Protein AF-A0A920PI19-F1 (afdb_monomer)

Solvent-accessible surface area (backbone atoms only — not comparable to full-atom values): 4458 Å² total; per-residue (Å²): 132,84,82,70,36,76,61,36,77,48,76,45,64,63,67,76,76,50,72,66,59,55,52,51,53,57,56,47,48,73,52,17,81,35,67,46,74,47,70,55,52,62,68,58,34,31,74,75,66,74,56,55,83,77,74,78,81,85,76,76,76,67,77,74,79,80,87,132

Sequence (68 aa):
MMEKKDSVVVSGGFDPIHIGHLRMIQEASKLAENLIVIVNSDNFLLEKKGVSLLCQSRKGLKFLKGVF

pLDDT: mean 74.83, std 18.32, range [37.12, 94.06]

Foldseek 3Di:
DDDQAAEFEEEDQCAPPDPVVVVVQVVRVVRHVYYHYHHDDQVVCCVVPVDGNPPDDDDPPPGCPDDD

Secondary structure (DSSP, 8-state):
-PPPEEEEEEEE---S--HHHHHHHHHHTTSEEEEEEEEPPHHHHHHHHS--SS-SS--------S--

Nearest PDB structures (foldseek):
  1n1d-assembly1_A  TM=8.650E-01  e=1.364E-02  Bacillus subtilis
  2b7l-assembly2_D  TM=8.718E-01  e=4.931E-02  Staphylococcus aureus
  3hgu-assembly1_B  TM=4.932E-01  e=6.007E+00  Pantoea agglomerans
  2heu-assembly3_C  TM=4.506E-01  e=7.873E+00  Streptococcus pneumoniae

Structure (mmCIF, N/CA/C/O backbone):
data_AF-A0A920PI19-F1
#
_entry.id   AF-A0A920PI19-F1
#
loop_
_atom_site.group_PDB
_atom_site.id
_atom_site.type_symbol
_atom_site.label_atom_id
_atom_site.label_alt_id
_atom_site.label_comp_id
_atom_site.label_asym_id
_atom_site.label_entity_id
_atom_site.label_seq_id
_atom_site.pdbx_PDB_ins_code
_atom_site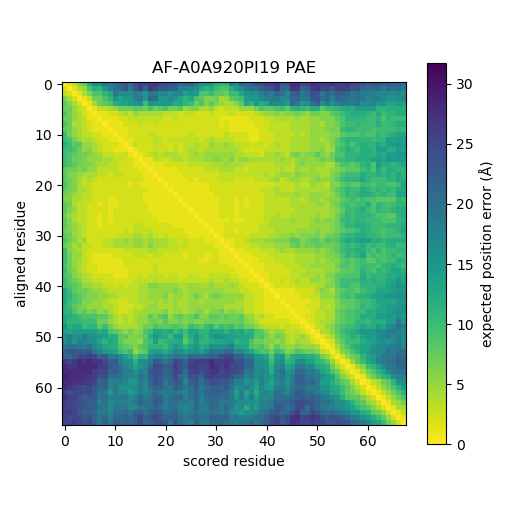.Cartn_x
_atom_site.Cartn_y
_atom_site.Cartn_z
_atom_site.occupancy
_atom_site.B_iso_or_equiv
_atom_site.auth_seq_id
_atom_site.auth_comp_id
_atom_site.auth_asym_id
_atom_site.auth_atom_id
_atom_site.pdbx_PDB_model_num
ATOM 1 N N . MET A 1 1 ? -15.212 -9.633 19.124 1.00 54.09 1 MET A N 1
ATOM 2 C CA . MET A 1 1 ? -14.862 -8.450 18.306 1.00 54.09 1 MET A CA 1
ATOM 3 C C . MET A 1 1 ? -13.368 -8.527 18.043 1.00 54.09 1 MET A C 1
ATOM 5 O O . MET A 1 1 ? -12.653 -8.866 18.975 1.00 54.09 1 MET A O 1
ATOM 9 N N . MET A 1 2 ? -12.914 -8.353 16.800 1.00 59.12 2 MET A N 1
ATOM 10 C CA . MET A 1 2 ? -11.485 -8.458 16.478 1.00 59.12 2 MET A CA 1
ATOM 11 C C . MET A 1 2 ? -10.773 -7.195 16.962 1.00 59.12 2 MET A C 1
ATOM 13 O O . MET A 1 2 ? -11.254 -6.091 16.710 1.00 59.12 2 MET A O 1
ATOM 17 N N . GLU A 1 3 ? -9.679 -7.362 17.696 1.00 69.50 3 GLU A N 1
ATOM 18 C CA . GLU A 1 3 ? -8.874 -6.254 18.207 1.00 69.50 3 GLU A CA 1
ATOM 19 C C . GLU A 1 3 ? -8.287 -5.477 17.018 1.00 69.50 3 GLU A C 1
ATOM 21 O O . GLU A 1 3 ? -7.626 -6.057 16.149 1.00 69.50 3 GLU A O 1
ATOM 26 N N . LYS A 1 4 ? -8.597 -4.179 16.921 1.00 64.56 4 LYS A N 1
ATOM 27 C CA . LYS A 1 4 ? -8.038 -3.313 15.876 1.00 64.56 4 LYS A CA 1
ATOM 28 C C . LYS A 1 4 ? -6.551 -3.137 16.164 1.00 64.56 4 LYS A C 1
ATOM 30 O O . LYS A 1 4 ? -6.195 -2.686 17.245 1.00 64.56 4 LYS A O 1
ATOM 35 N N . LYS A 1 5 ? -5.691 -3.485 15.205 1.00 76.31 5 LYS A N 1
ATOM 36 C CA . LYS A 1 5 ? -4.246 -3.251 15.334 1.00 76.31 5 LYS A CA 1
ATOM 37 C C . LYS A 1 5 ? -3.936 -1.760 15.182 1.00 76.31 5 LYS A C 1
ATOM 39 O O . LYS A 1 5 ? -4.639 -1.056 14.457 1.00 76.31 5 LYS A O 1
ATOM 44 N N . ASP A 1 6 ? -2.843 -1.297 15.783 1.00 84.50 6 ASP A N 1
ATOM 45 C CA . ASP A 1 6 ? -2.419 0.107 15.673 1.00 84.50 6 ASP A CA 1
ATOM 46 C C . ASP A 1 6 ? -2.123 0.507 14.224 1.00 84.50 6 ASP A C 1
ATOM 48 O O . ASP A 1 6 ? -2.407 1.624 13.791 1.00 84.50 6 ASP A O 1
ATOM 52 N N . SER A 1 7 ? -1.527 -0.399 13.447 1.00 87.69 7 SER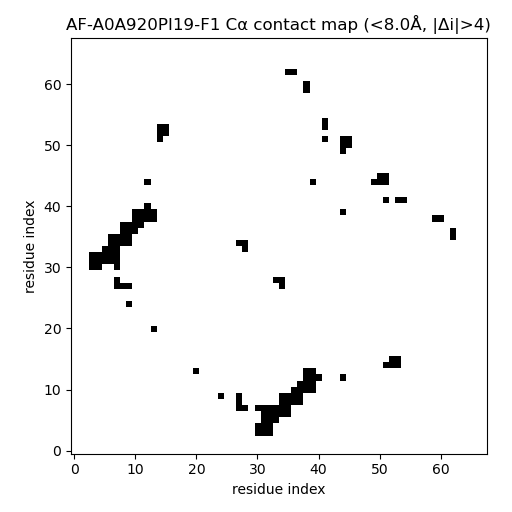 A N 1
ATOM 53 C CA . SER A 1 7 ? -1.153 -0.152 12.056 1.00 87.69 7 SER A CA 1
ATOM 54 C C . SER A 1 7 ? -1.243 -1.413 11.202 1.00 87.69 7 SER A C 1
ATOM 56 O O . SER A 1 7 ? -0.944 -2.519 11.652 1.00 87.69 7 SER A O 1
ATOM 58 N N . VAL A 1 8 ? -1.603 -1.230 9.935 1.00 91.81 8 VAL A N 1
ATOM 59 C CA . VAL A 1 8 ? -1.504 -2.224 8.869 1.00 91.81 8 VAL A CA 1
ATOM 60 C C . VAL A 1 8 ? -0.558 -1.695 7.799 1.00 91.81 8 VAL A C 1
ATOM 62 O O . VAL A 1 8 ? -0.575 -0.510 7.458 1.00 91.81 8 VAL A O 1
ATOM 65 N N . VAL A 1 9 ? 0.279 -2.580 7.269 1.00 91.50 9 VAL A N 1
ATOM 66 C CA . VAL A 1 9 ? 1.251 -2.240 6.232 1.00 91.50 9 VAL A CA 1
ATOM 67 C C . VAL A 1 9 ? 0.982 -3.101 5.011 1.00 91.50 9 VAL 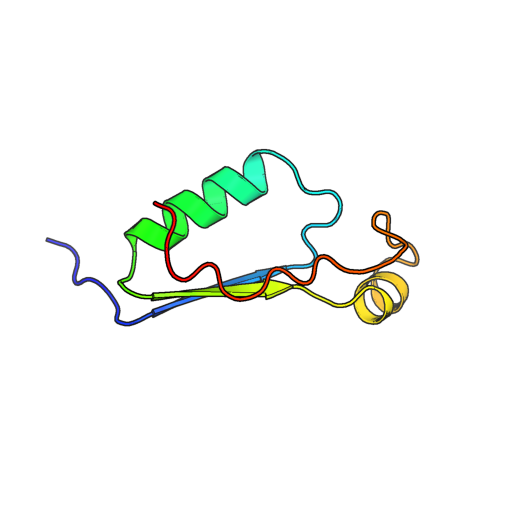A C 1
ATOM 69 O O . VAL A 1 9 ? 0.825 -4.315 5.123 1.00 91.50 9 VAL A O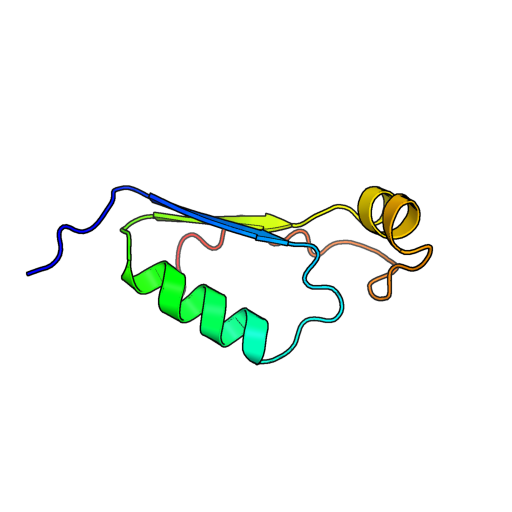 1
ATOM 72 N N . VAL A 1 10 ? 0.954 -2.470 3.843 1.00 91.19 10 VAL A N 1
ATOM 73 C CA . VAL A 1 10 ? 0.843 -3.142 2.547 1.00 91.19 10 VAL A CA 1
ATOM 74 C C . VAL A 1 10 ? 1.971 -2.644 1.659 1.00 91.19 10 VAL A C 1
ATOM 76 O O . VAL A 1 10 ? 2.230 -1.443 1.605 1.00 91.19 10 VAL A O 1
ATOM 79 N N . SER A 1 11 ? 2.658 -3.548 0.967 1.00 90.38 11 SER A N 1
ATOM 80 C CA . SER A 1 11 ? 3.772 -3.201 0.084 1.00 90.38 11 SER A CA 1
ATOM 81 C C . SER A 1 11 ? 3.596 -3.804 -1.306 1.00 90.38 11 SER A C 1
ATOM 83 O O . SER A 1 11 ? 3.034 -4.889 -1.457 1.00 90.38 11 SER A O 1
ATOM 85 N N . GLY A 1 12 ? 4.059 -3.096 -2.336 1.00 87.69 12 GLY A N 1
ATOM 86 C CA . GLY A 1 12 ? 4.015 -3.600 -3.703 1.00 87.69 12 GLY A CA 1
ATOM 87 C C . GLY A 1 12 ? 4.448 -2.591 -4.761 1.00 87.69 12 GLY A C 1
ATOM 88 O O . GLY A 1 12 ? 4.552 -1.393 -4.518 1.00 87.69 12 GLY A O 1
ATOM 89 N N . GLY A 1 13 ? 4.682 -3.089 -5.977 1.00 83.94 13 GLY A N 1
ATOM 90 C CA . GLY A 1 13 ? 4.955 -2.235 -7.137 1.00 83.94 13 GLY A CA 1
ATOM 91 C C . GLY A 1 13 ? 3.719 -1.521 -7.669 1.00 83.94 13 GLY A C 1
ATOM 92 O O . GLY A 1 13 ? 3.841 -0.450 -8.241 1.00 83.94 13 GLY A O 1
ATOM 93 N N . PHE A 1 14 ? 2.539 -2.125 -7.480 1.00 85.38 14 PHE A N 1
ATOM 94 C CA . PHE A 1 14 ? 1.245 -1.617 -7.945 1.00 85.38 14 PHE A CA 1
ATOM 95 C C . PHE A 1 14 ? 1.241 -1.146 -9.409 1.00 85.38 14 PHE A C 1
ATOM 97 O O . PHE A 1 14 ? 0.467 -0.269 -9.759 1.00 85.38 14 PHE A O 1
ATOM 104 N N . ASP A 1 15 ? 2.076 -1.737 -10.265 1.00 79.56 15 ASP A N 1
ATOM 105 C CA . ASP A 1 15 ? 2.290 -1.296 -11.643 1.00 79.56 15 ASP A CA 1
ATOM 106 C C . ASP A 1 15 ? 1.956 -2.436 -12.633 1.00 79.56 15 ASP A C 1
ATOM 108 O O . ASP A 1 15 ? 2.686 -3.440 -12.652 1.00 79.56 15 ASP A O 1
ATOM 112 N N . PRO A 1 16 ? 0.840 -2.350 -13.393 1.00 83.19 16 PRO A N 1
ATOM 113 C CA . PR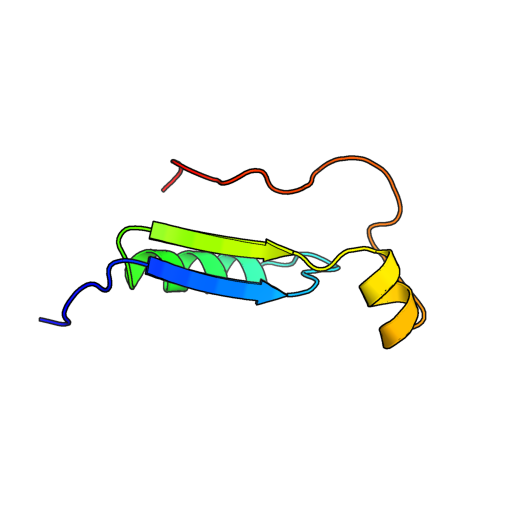O A 1 16 ? -0.127 -1.247 -13.417 1.00 83.19 16 PRO A CA 1
ATOM 114 C C . PRO A 1 16 ? -1.116 -1.306 -12.237 1.00 83.19 16 PRO A C 1
ATOM 116 O O . PRO A 1 16 ? -1.459 -2.382 -11.732 1.00 83.19 16 PRO A O 1
ATOM 119 N N . ILE A 1 17 ? -1.635 -0.150 -11.809 1.00 83.06 17 ILE A N 1
ATOM 120 C CA . ILE A 1 17 ? -2.694 -0.102 -10.789 1.00 83.06 17 ILE A CA 1
ATOM 121 C C . ILE A 1 17 ? -3.998 -0.610 -11.412 1.00 83.06 17 ILE A C 1
ATOM 123 O O . ILE A 1 17 ? -4.421 -0.127 -12.459 1.00 83.06 17 ILE A O 1
ATOM 127 N N . HIS A 1 18 ? -4.682 -1.537 -10.739 1.00 85.88 18 HIS A N 1
ATOM 128 C CA . HIS A 1 18 ? -6.020 -1.989 -11.123 1.00 85.88 18 HIS A CA 1
ATOM 129 C C . HIS A 1 18 ? -6.936 -2.133 -9.899 1.00 85.88 18 HIS A C 1
ATOM 131 O O . HIS A 1 18 ? -6.499 -2.031 -8.749 1.00 85.88 18 HIS A O 1
ATOM 137 N N . ILE A 1 19 ? -8.223 -2.408 -10.141 1.00 89.12 19 ILE A N 1
ATOM 138 C CA . ILE A 1 19 ? -9.269 -2.482 -9.105 1.00 89.12 19 ILE A CA 1
ATOM 139 C C . ILE A 1 19 ? -8.954 -3.469 -7.969 1.00 89.12 19 ILE A C 1
ATOM 141 O O . ILE A 1 19 ? -9.398 -3.278 -6.840 1.00 89.12 19 ILE A O 1
ATOM 145 N N . GLY A 1 20 ? -8.160 -4.506 -8.242 1.00 91.19 20 GLY A N 1
ATOM 146 C CA . GLY A 1 20 ? -7.751 -5.488 -7.238 1.00 91.19 20 GLY A CA 1
ATOM 147 C C . GLY A 1 20 ? -6.873 -4.868 -6.153 1.00 91.19 20 GLY A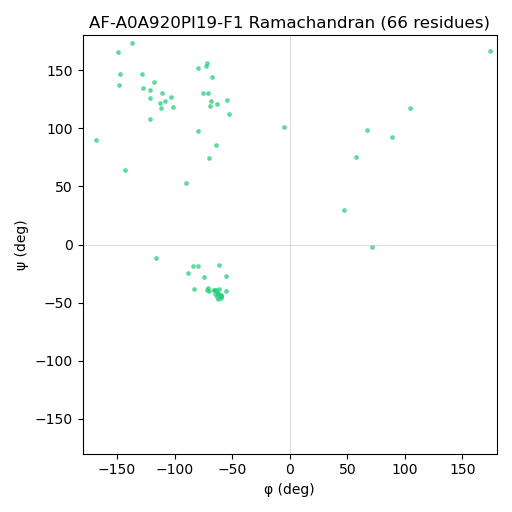 C 1
ATOM 148 O O . GLY A 1 20 ? -7.123 -5.096 -4.974 1.00 91.19 20 GLY A O 1
ATOM 149 N N . HIS A 1 21 ? -5.917 -4.012 -6.534 1.00 90.56 21 HIS A N 1
ATOM 150 C CA . HIS A 1 21 ? -5.086 -3.281 -5.575 1.00 90.56 21 HIS A CA 1
ATOM 151 C C . HIS A 1 21 ? -5.931 -2.349 -4.702 1.00 90.56 21 HIS A C 1
ATOM 153 O O . HIS A 1 21 ? -5.745 -2.314 -3.491 1.00 90.56 21 HIS A O 1
ATOM 159 N N . LEU A 1 22 ? -6.901 -1.645 -5.297 1.00 88.12 22 LEU A N 1
ATOM 160 C CA . LEU A 1 22 ? -7.796 -0.752 -4.554 1.00 88.12 22 LEU A CA 1
ATOM 161 C C . LEU A 1 22 ? -8.630 -1.518 -3.525 1.00 88.12 22 LEU A C 1
ATOM 163 O O . LEU A 1 22 ? -8.665 -1.124 -2.364 1.00 88.12 22 LEU A O 1
ATOM 167 N N . ARG A 1 23 ? -9.236 -2.644 -3.926 1.00 94.06 23 ARG A N 1
ATOM 168 C CA . ARG A 1 23 ? -9.999 -3.508 -3.011 1.00 94.06 23 ARG A CA 1
ATOM 169 C C . ARG A 1 23 ? -9.121 -4.033 -1.880 1.00 94.06 23 ARG A C 1
ATOM 171 O O . ARG A 1 23 ? -9.518 -3.970 -0.728 1.00 94.06 23 ARG A O 1
ATOM 178 N N . MET A 1 24 ? -7.910 -4.492 -2.192 1.00 93.12 24 MET A N 1
ATOM 179 C CA . MET A 1 24 ? -6.963 -4.961 -1.180 1.00 93.12 24 MET A CA 1
ATOM 180 C C . MET A 1 24 ? -6.618 -3.860 -0.168 1.00 93.12 24 MET A C 1
ATOM 182 O O . MET A 1 24 ? -6.640 -4.107 1.033 1.00 93.12 24 MET A O 1
ATOM 186 N N . ILE A 1 25 ? -6.322 -2.647 -0.638 1.00 91.25 25 ILE A N 1
ATOM 187 C CA . ILE A 1 25 ? -5.981 -1.508 0.224 1.00 91.25 25 ILE A CA 1
ATOM 188 C C . ILE A 1 25 ? -7.187 -1.090 1.084 1.00 91.25 25 ILE A C 1
ATOM 190 O O . ILE A 1 25 ? -7.016 -0.805 2.267 1.00 91.25 25 ILE A O 1
ATOM 194 N N . GLN A 1 26 ? -8.400 -1.111 0.522 1.00 91.44 26 GLN A N 1
ATOM 195 C CA . GLN A 1 26 ? -9.647 -0.834 1.247 1.00 91.44 26 GLN A CA 1
ATOM 196 C C . GLN A 1 26 ? -9.968 -1.884 2.314 1.00 91.44 26 GLN A C 1
ATOM 198 O O . GLN A 1 26 ? -10.446 -1.544 3.392 1.00 91.44 26 GLN A O 1
ATOM 203 N N . GLU A 1 27 ? -9.722 -3.165 2.042 1.00 93.06 27 GLU A N 1
ATOM 204 C CA . GLU A 1 27 ? -9.887 -4.197 3.065 1.00 93.06 27 GLU A CA 1
ATOM 205 C C . GLU A 1 27 ? -8.797 -4.089 4.136 1.00 93.06 27 GLU A C 1
ATOM 207 O O . GLU A 1 27 ? -9.093 -4.224 5.321 1.00 93.06 27 GLU A O 1
ATOM 212 N N . ALA A 1 28 ? -7.559 -3.755 3.753 1.00 90.75 28 ALA A N 1
ATOM 213 C CA . ALA A 1 28 ? -6.479 -3.520 4.704 1.00 90.75 28 ALA A CA 1
ATOM 214 C C . ALA A 1 28 ? -6.812 -2.367 5.664 1.00 90.75 28 ALA A C 1
ATOM 216 O O . ALA A 1 28 ? -6.656 -2.534 6.871 1.00 90.75 28 ALA A O 1
ATOM 217 N N . SER A 1 29 ? -7.347 -1.241 5.173 1.00 88.75 29 SER A N 1
ATOM 218 C CA . SER A 1 29 ? -7.685 -0.082 6.017 1.00 88.75 29 SER A CA 1
ATOM 219 C C . SER A 1 29 ? -8.743 -0.372 7.088 1.00 88.75 29 SER A C 1
ATOM 221 O O . SER A 1 29 ? -8.861 0.383 8.046 1.00 88.75 29 SER A O 1
ATOM 223 N N . LYS A 1 30 ? -9.510 -1.462 6.967 1.00 91.19 30 LYS A N 1
ATOM 224 C CA . LYS A 1 30 ? -10.486 -1.881 7.987 1.00 91.19 30 LYS A CA 1
ATOM 225 C C . LYS A 1 30 ? -9.839 -2.615 9.167 1.00 91.19 30 LYS A C 1
ATOM 227 O O . LYS A 1 30 ? -10.461 -2.725 10.223 1.00 91.19 30 LYS A O 1
ATOM 232 N N . LEU A 1 31 ? -8.614 -3.121 9.000 1.00 89.38 31 LEU A N 1
ATOM 233 C CA . LEU A 1 31 ? -7.923 -3.969 9.980 1.00 89.38 31 LEU A CA 1
ATOM 234 C C . LEU A 1 31 ? -7.193 -3.178 11.075 1.00 89.38 31 LEU A C 1
ATOM 236 O O . LEU A 1 31 ? -6.854 -3.748 12.114 1.00 89.38 31 LEU A O 1
ATOM 240 N N . ALA A 1 32 ? -6.931 -1.891 10.844 1.00 88.50 32 ALA A N 1
ATOM 241 C CA . ALA A 1 32 ? -6.141 -1.055 11.738 1.00 88.50 32 ALA A CA 1
ATOM 242 C C . ALA A 1 32 ? -6.586 0.410 11.708 1.00 88.50 32 ALA A C 1
ATOM 244 O O . ALA A 1 32 ? -7.321 0.827 10.817 1.00 88.50 32 ALA A O 1
ATOM 245 N N . GLU A 1 33 ? -6.134 1.194 12.684 1.00 87.06 33 GLU A N 1
ATOM 246 C CA . GLU A 1 33 ? -6.337 2.648 12.687 1.00 87.06 33 GLU A CA 1
ATOM 247 C C . GLU A 1 33 ? -5.465 3.350 11.639 1.00 87.06 33 GLU A C 1
ATOM 249 O O . GLU A 1 33 ? -5.920 4.263 10.952 1.00 87.06 33 GLU A O 1
ATOM 254 N N . ASN A 1 34 ? -4.223 2.889 11.471 1.00 86.50 34 ASN A N 1
ATOM 255 C CA . ASN A 1 34 ? -3.282 3.463 10.518 1.00 86.50 34 ASN A CA 1
ATOM 256 C C . ASN A 1 34 ? -3.014 2.499 9.357 1.00 86.50 34 ASN A C 1
ATOM 258 O O . ASN A 1 34 ? -2.660 1.343 9.571 1.00 86.50 34 ASN A O 1
ATOM 262 N N . LEU A 1 35 ? -3.114 2.989 8.122 1.00 89.88 35 LEU A N 1
ATOM 263 C CA . LEU A 1 35 ? -2.730 2.264 6.910 1.00 89.88 35 LEU A CA 1
ATOM 264 C C . LEU A 1 35 ? -1.449 2.871 6.328 1.00 89.88 35 LEU A C 1
ATOM 266 O O . LEU A 1 35 ? -1.409 4.052 5.985 1.00 89.88 35 LEU A O 1
ATOM 270 N N . ILE A 1 36 ? -0.420 2.042 6.167 1.00 88.44 36 ILE A N 1
ATOM 271 C CA . ILE A 1 36 ? 0.850 2.409 5.539 1.00 88.44 36 ILE A CA 1
ATOM 272 C C . ILE A 1 36 ? 0.976 1.638 4.225 1.00 88.44 36 ILE A C 1
ATOM 274 O O . ILE A 1 36 ? 0.966 0.407 4.216 1.00 88.44 36 ILE A O 1
ATOM 278 N N . VAL A 1 37 ? 1.116 2.358 3.112 1.00 88.06 37 VAL A N 1
ATOM 279 C CA . VAL A 1 37 ? 1.309 1.761 1.784 1.00 88.06 37 VAL A CA 1
ATOM 280 C C . VAL A 1 37 ? 2.718 2.070 1.294 1.00 88.06 37 VAL A C 1
ATOM 282 O O . VAL A 1 37 ? 3.076 3.231 1.109 1.00 88.06 37 VAL A O 1
ATOM 285 N N . ILE A 1 38 ? 3.517 1.028 1.083 1.00 88.56 38 ILE A N 1
ATOM 286 C CA . ILE A 1 38 ? 4.891 1.121 0.588 1.00 88.56 38 ILE A CA 1
ATOM 287 C C . ILE A 1 38 ? 4.889 0.782 -0.900 1.00 88.56 38 ILE A C 1
ATOM 289 O O . ILE A 1 38 ? 4.545 -0.334 -1.289 1.00 88.56 38 ILE A O 1
ATOM 293 N N . VAL A 1 39 ? 5.293 1.740 -1.730 1.00 85.56 39 VAL A N 1
ATOM 294 C CA . VAL A 1 39 ? 5.356 1.567 -3.185 1.00 85.56 39 VAL A CA 1
ATOM 295 C C . VAL A 1 39 ? 6.805 1.350 -3.608 1.00 85.56 39 VAL A C 1
ATOM 297 O O . VAL A 1 39 ? 7.679 2.138 -3.244 1.00 85.56 39 VAL A O 1
ATOM 300 N N . ASN A 1 40 ? 7.073 0.277 -4.355 1.00 84.50 40 ASN A N 1
ATOM 301 C CA . ASN A 1 40 ? 8.407 0.029 -4.906 1.00 84.50 40 ASN A CA 1
ATOM 302 C C . ASN A 1 40 ? 8.767 1.081 -5.966 1.00 84.50 40 ASN A C 1
ATOM 304 O O . ASN A 1 40 ? 7.911 1.512 -6.732 1.00 84.50 40 ASN A O 1
ATOM 308 N N . SER A 1 41 ? 10.042 1.469 -6.022 1.00 81.00 41 SER A N 1
ATOM 309 C CA . SER A 1 41 ? 10.544 2.406 -7.029 1.00 81.00 41 SER A CA 1
ATOM 310 C C . SER A 1 41 ? 10.621 1.772 -8.419 1.00 81.00 41 SER A C 1
ATOM 312 O O . SER A 1 41 ? 10.810 0.561 -8.552 1.00 81.00 41 SER A O 1
ATOM 314 N N . ASP A 1 42 ? 10.579 2.611 -9.454 1.00 80.12 42 ASP A N 1
ATOM 315 C CA . ASP A 1 42 ? 10.753 2.184 -10.846 1.00 80.12 42 ASP A CA 1
ATOM 316 C C . ASP A 1 42 ? 12.075 1.431 -11.035 1.00 80.12 42 ASP A C 1
ATOM 318 O O . ASP A 1 42 ? 12.098 0.397 -11.691 1.00 80.12 42 ASP A O 1
ATOM 322 N N . ASN A 1 43 ? 13.162 1.880 -10.389 1.00 82.38 43 ASN A N 1
ATOM 323 C CA . ASN A 1 43 ? 14.457 1.192 -10.441 1.00 82.38 43 ASN A CA 1
ATOM 324 C C . ASN A 1 43 ? 14.363 -0.245 -9.906 1.00 82.38 43 ASN A C 1
ATOM 326 O O . ASN A 1 43 ? 14.859 -1.170 -10.537 1.00 82.38 43 ASN A O 1
ATOM 330 N N . PHE A 1 44 ? 13.663 -0.455 -8.787 1.00 82.00 44 PHE A N 1
ATOM 331 C CA . PHE A 1 44 ? 13.444 -1.796 -8.243 1.00 82.00 44 PHE A CA 1
ATOM 332 C C . PHE A 1 44 ? 12.608 -2.670 -9.191 1.00 82.00 44 PHE A C 1
ATOM 334 O O . PHE A 1 44 ? 12.859 -3.867 -9.330 1.00 82.00 44 PHE A O 1
ATOM 341 N N . LEU A 1 45 ? 11.597 -2.090 -9.845 1.00 78.88 45 LEU A N 1
ATOM 342 C CA . LEU A 1 45 ? 10.761 -2.808 -10.809 1.00 78.88 45 LEU A CA 1
ATOM 343 C C . LEU A 1 45 ? 11.526 -3.148 -12.090 1.00 78.88 45 LEU A C 1
ATOM 345 O O . LEU A 1 45 ? 11.392 -4.265 -12.581 1.00 78.88 45 LEU A O 1
ATOM 349 N N . LEU A 1 46 ? 12.367 -2.240 -12.581 1.00 81.94 46 LEU A N 1
ATOM 350 C CA . LEU A 1 46 ? 13.263 -2.473 -13.710 1.00 81.94 46 LEU A CA 1
ATOM 351 C C . LEU A 1 46 ? 14.284 -3.569 -13.391 1.00 81.94 46 LEU A C 1
ATOM 353 O O . LEU A 1 46 ? 14.433 -4.490 -14.186 1.00 81.94 46 LEU A O 1
ATOM 357 N N . GLU A 1 47 ? 14.910 -3.542 -12.213 1.00 84.69 47 GLU A N 1
ATOM 358 C CA . GLU A 1 47 ? 15.849 -4.588 -11.784 1.00 84.69 47 GLU A CA 1
ATOM 359 C C . GLU A 1 47 ? 15.180 -5.965 -11.672 1.00 84.69 47 GLU A C 1
ATOM 361 O O . GLU A 1 47 ? 15.756 -6.969 -12.088 1.00 84.69 47 GLU A O 1
ATOM 366 N N . LYS A 1 48 ? 13.954 -6.040 -11.134 1.00 80.75 48 LYS A N 1
ATOM 367 C CA . LYS A 1 48 ? 13.261 -7.327 -10.948 1.00 80.75 48 LYS A CA 1
ATOM 368 C C . LYS A 1 48 ? 12.534 -7.854 -12.180 1.00 80.75 48 LYS A C 1
ATOM 370 O O . LYS A 1 48 ? 12.438 -9.068 -12.337 1.00 80.75 48 LYS A O 1
ATOM 375 N N . LYS A 1 49 ? 11.910 -6.979 -12.967 1.00 75.31 49 LYS A N 1
ATOM 376 C CA . LYS A 1 49 ? 10.982 -7.354 -14.048 1.00 75.31 49 LYS A CA 1
ATOM 377 C C . LYS A 1 49 ? 11.483 -6.955 -15.436 1.00 75.31 49 LYS A C 1
ATOM 379 O O . LYS A 1 49 ? 10.873 -7.362 -16.417 1.00 75.31 49 LYS A O 1
ATOM 384 N N . GLY A 1 50 ? 12.536 -6.141 -15.534 1.00 74.94 50 GLY A N 1
ATOM 385 C CA . GLY A 1 50 ? 13.031 -5.584 -16.799 1.00 74.94 50 GLY A CA 1
ATOM 386 C C . GLY A 1 50 ? 12.130 -4.503 -17.408 1.00 74.94 50 GLY A C 1
ATOM 387 O O . GLY A 1 50 ? 12.468 -3.942 -18.445 1.00 74.94 50 GLY A O 1
ATOM 388 N N . VAL A 1 51 ? 10.988 -4.200 -16.781 1.00 69.44 51 VAL A N 1
ATOM 389 C CA . VAL A 1 51 ? 10.009 -3.221 -17.261 1.00 69.44 51 VAL A CA 1
ATOM 390 C C . VAL A 1 51 ? 9.297 -2.553 -16.084 1.00 69.44 51 VAL A C 1
ATOM 392 O O . VAL A 1 51 ? 8.900 -3.213 -15.122 1.00 69.44 51 VAL A O 1
ATOM 395 N N . SER A 1 52 ? 9.117 -1.238 -16.182 1.00 69.50 52 SER A N 1
ATOM 396 C CA . SER A 1 52 ? 8.175 -0.457 -15.379 1.00 69.50 52 SER A CA 1
ATOM 397 C C . SER A 1 52 ? 7.214 0.226 -16.348 1.00 69.50 52 SER A C 1
ATOM 399 O O . SER A 1 52 ? 7.641 0.849 -17.321 1.00 69.50 52 SER A O 1
ATOM 401 N N . LEU A 1 53 ? 5.918 0.021 -16.131 1.00 65.62 53 LEU A N 1
ATOM 402 C CA . LEU A 1 53 ? 4.846 0.487 -17.009 1.00 65.62 53 LEU A CA 1
ATOM 403 C C . LEU A 1 53 ? 4.394 1.903 -16.623 1.00 65.62 53 LEU A C 1
ATOM 405 O O . LEU A 1 53 ? 3.944 2.656 -17.483 1.00 65.62 53 LEU A O 1
ATOM 409 N N . LEU A 1 54 ? 4.602 2.307 -15.369 1.00 63.47 54 LEU A N 1
ATOM 410 C CA . LEU A 1 54 ? 4.457 3.680 -14.885 1.00 63.47 54 LEU A CA 1
ATOM 411 C C . LEU A 1 54 ? 5.780 4.449 -15.020 1.00 63.47 54 LEU A C 1
ATOM 413 O O . LEU A 1 54 ? 6.274 5.055 -14.076 1.00 63.47 54 LEU A O 1
ATOM 417 N N . CYS A 1 55 ? 6.370 4.448 -16.217 1.00 52.31 55 CYS A N 1
ATOM 418 C CA . CYS A 1 55 ? 7.525 5.293 -16.490 1.00 52.31 55 CYS A CA 1
ATOM 419 C C . CYS A 1 55 ? 7.090 6.774 -16.506 1.00 52.31 55 CYS A C 1
ATOM 421 O O . CYS A 1 55 ? 6.316 7.187 -17.368 1.00 52.31 55 CYS A O 1
ATOM 423 N N . GLN A 1 56 ? 7.668 7.559 -15.589 1.00 46.69 56 GLN A N 1
ATOM 424 C CA . GLN A 1 56 ? 7.729 9.029 -15.509 1.00 46.69 56 GLN A CA 1
ATOM 425 C C . GLN A 1 56 ? 6.825 9.746 -14.485 1.00 46.69 56 GLN A C 1
ATOM 427 O O . GLN A 1 56 ? 5.611 9.865 -14.608 1.00 46.69 56 GLN A O 1
ATOM 432 N N . SER A 1 57 ? 7.534 10.413 -13.565 1.00 41.47 57 SER A N 1
ATOM 433 C CA . SER A 1 57 ? 7.197 11.691 -12.930 1.00 41.47 57 SER A CA 1
ATOM 434 C C . SER A 1 57 ? 5.984 11.745 -11.996 1.00 41.47 57 SER A C 1
ATOM 436 O O . SER A 1 57 ? 4.863 12.068 -12.372 1.00 41.47 57 SER A O 1
ATOM 438 N N . ARG A 1 58 ? 6.299 11.653 -10.698 1.00 42.56 58 ARG A N 1
ATOM 439 C CA . ARG A 1 58 ? 5.557 12.287 -9.593 1.00 42.56 58 ARG A CA 1
ATOM 440 C C . ARG A 1 58 ? 4.074 11.921 -9.481 1.00 42.56 58 ARG A C 1
ATOM 442 O O . ARG A 1 58 ? 3.224 12.791 -9.617 1.00 42.56 58 ARG A O 1
ATOM 449 N N . LYS A 1 59 ? 3.781 10.722 -8.984 1.00 44.62 59 LYS A N 1
ATOM 450 C CA . LYS A 1 59 ? 2.770 10.539 -7.923 1.00 44.62 59 LYS A CA 1
ATOM 451 C C . LYS A 1 59 ? 3.248 9.445 -6.977 1.00 44.62 59 LYS A C 1
ATOM 453 O O . LYS A 1 59 ? 2.629 8.398 -6.852 1.00 44.62 59 LYS A O 1
ATOM 458 N N . GLY A 1 60 ? 4.370 9.704 -6.299 1.00 41.72 60 GLY A N 1
ATOM 459 C CA . GLY A 1 60 ? 4.614 9.043 -5.022 1.00 41.72 60 GLY A CA 1
ATOM 460 C C . GLY A 1 60 ? 3.375 9.302 -4.179 1.00 41.72 60 GLY A C 1
ATOM 461 O O . GLY A 1 60 ? 3.066 10.466 -3.904 1.00 41.72 60 GLY A O 1
ATOM 462 N N . LEU A 1 61 ? 2.609 8.248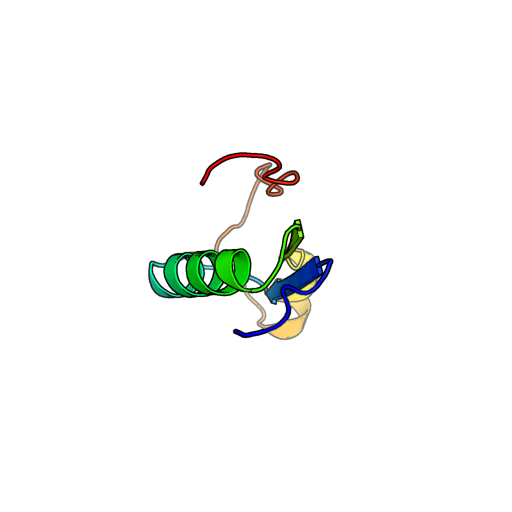 -3.903 1.00 46.50 61 LEU A N 1
ATOM 463 C CA . LEU A 1 61 ? 1.411 8.308 -3.085 1.00 46.50 61 LEU A CA 1
ATOM 464 C C . LEU A 1 61 ? 1.873 8.711 -1.683 1.00 46.50 61 LEU A C 1
ATOM 466 O O . LEU A 1 61 ? 2.216 7.880 -0.848 1.00 46.50 61 LEU A O 1
ATOM 470 N N . LYS A 1 62 ? 1.990 10.025 -1.476 1.00 42.56 62 LYS A N 1
ATOM 471 C CA . LYS A 1 62 ? 2.174 10.642 -0.172 1.00 42.56 62 LYS A CA 1
ATOM 472 C C . LYS A 1 62 ? 1.033 10.126 0.684 1.00 42.56 62 LYS A C 1
ATOM 474 O O . LYS A 1 62 ? -0.113 10.255 0.261 1.00 42.56 62 LYS A O 1
ATOM 479 N N . PHE A 1 63 ? 1.393 9.529 1.822 1.00 41.56 63 PHE A N 1
ATOM 480 C CA . PHE A 1 63 ? 0.526 9.186 2.947 1.00 41.56 63 PHE A CA 1
ATOM 481 C C . PHE A 1 63 ? -0.904 9.704 2.761 1.00 41.56 63 PHE A C 1
ATOM 483 O O . PHE A 1 63 ? -1.166 10.888 2.979 1.00 41.56 63 PHE A O 1
ATOM 490 N N . LEU A 1 64 ? 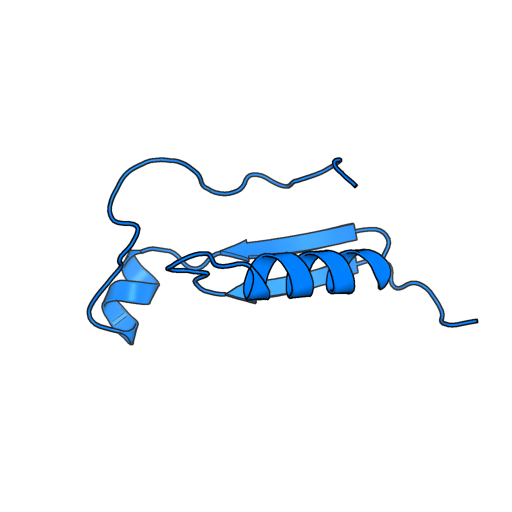-1.822 8.821 2.357 1.00 44.09 64 LEU A N 1
ATOM 491 C CA . LEU A 1 64 ? -3.254 9.085 2.454 1.00 44.09 64 LEU A CA 1
ATOM 492 C C . LEU A 1 64 ? -3.624 9.046 3.939 1.00 44.09 64 LEU A C 1
ATOM 494 O O . LEU A 1 64 ? -4.194 8.081 4.436 1.00 44.09 64 LEU A O 1
ATOM 498 N N . LYS A 1 65 ? -3.248 10.094 4.676 1.00 37.31 65 LYS A N 1
ATOM 499 C CA . LYS A 1 65 ? -3.870 10.395 5.958 1.00 37.31 65 LYS A CA 1
ATOM 500 C C . LYS A 1 65 ? -5.183 11.097 5.618 1.00 37.31 65 LYS A C 1
ATOM 502 O O . LYS A 1 65 ? -5.186 12.278 5.293 1.00 37.31 65 LYS A O 1
ATOM 507 N N . GLY A 1 66 ? -6.265 10.323 5.627 1.00 4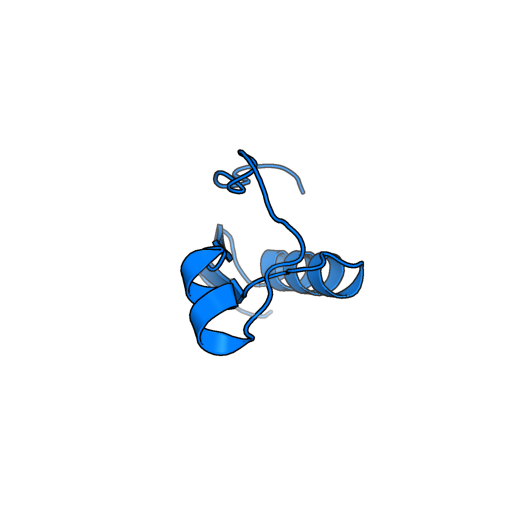1.88 66 GLY A N 1
ATOM 508 C CA . GLY A 1 66 ? -7.622 10.789 5.353 1.00 41.88 66 GLY A CA 1
ATOM 509 C C . GLY A 1 66 ? -7.991 10.739 3.874 1.00 41.88 66 GLY A C 1
ATOM 510 O O . GLY A 1 66 ? -7.716 11.682 3.150 1.00 41.88 66 GLY A O 1
ATOM 511 N N . VAL A 1 67 ? -8.596 9.631 3.447 1.00 37.12 67 VAL A N 1
ATOM 512 C CA . VAL A 1 67 ? -9.893 9.556 2.744 1.00 37.12 67 VAL A CA 1
ATOM 513 C C . VAL A 1 67 ? -10.272 8.072 2.749 1.00 37.12 67 VAL A C 1
ATOM 515 O O . VAL A 1 67 ? -9.844 7.334 1.868 1.00 37.12 67 VAL A O 1
ATOM 518 N N . PHE A 1 68 ? -10.985 7.650 3.791 1.00 39.53 68 PHE A N 1
ATOM 519 C CA . PHE A 1 68 ? -12.171 6.784 3.787 1.00 39.53 68 PHE A CA 1
ATOM 520 C C . PHE A 1 68 ? -12.845 6.945 5.150 1.00 39.53 68 PHE A C 1
ATOM 522 O O . PHE A 1 68 ? -12.099 7.020 6.154 1.00 39.53 68 PHE A O 1
#

Mean predicted aligned error: 8.94 Å

Radius of gyration: 13.74 Å; Cα contacts (8 Å, |Δi|>4): 68; chains: 1; bounding box: 31×21×36 Å